Protein AF-R7UHD6-F1 (afdb_monomer_lite)

Organism: Capitella teleta (NCBI:txid283909)

Radius of gyration: 16.2 Å; chains: 1; bounding box: 30×23×54 Å

Secondary structure (DSSP, 8-state):
-GGGGHHHHHHHH-TTS--GGGS-HHHHHHHHHHHT-HHHHHHHHHS-HHHHIIIIIHHH---HHHHHHHHHHHHHHHHHHHHHHHHHHHTT--

Structure (mmCIF, N/CA/C/O backbone):
data_AF-R7UHD6-F1
#
_entry.id   AF-R7UHD6-F1
#
loop_
_atom_site.group_PDB
_atom_site.id
_atom_site.type_symbol
_atom_site.label_atom_id
_atom_site.label_alt_id
_atom_site.label_comp_id
_atom_site.label_asym_id
_atom_site.label_entity_id
_atom_site.label_seq_id
_atom_site.pdbx_PDB_ins_code
_atom_site.Cartn_x
_atom_site.Cartn_y
_atom_site.Cartn_z
_atom_site.occupancy
_atom_site.B_iso_or_equiv
_atom_site.auth_seq_id
_atom_site.auth_comp_id
_atom_site.auth_asym_id
_atom_site.auth_atom_id
_atom_site.pdbx_PDB_model_num
ATOM 1 N N . ASP A 1 1 ? 15.542 -5.738 -14.392 1.00 53.25 1 ASP A N 1
ATOM 2 C CA . ASP A 1 1 ? 15.229 -7.147 -14.103 1.00 53.25 1 ASP A CA 1
ATOM 3 C C . ASP A 1 1 ? 13.926 -7.170 -13.306 1.00 53.25 1 ASP A C 1
ATOM 5 O O . ASP A 1 1 ? 13.848 -6.466 -12.312 1.00 53.25 1 ASP A O 1
ATOM 9 N N . PHE A 1 2 ? 12.873 -7.848 -13.774 1.00 53.56 2 PHE A N 1
ATOM 10 C CA . PHE A 1 2 ? 11.560 -7.849 -13.097 1.00 53.56 2 PHE A CA 1
ATOM 11 C C . PHE A 1 2 ? 11.581 -8.573 -11.741 1.00 53.56 2 PHE A C 1
ATOM 13 O O . PHE A 1 2 ? 10.708 -8.334 -10.914 1.00 53.56 2 PHE A O 1
ATOM 20 N N . ARG A 1 3 ? 12.562 -9.454 -11.502 1.00 59.38 3 ARG A N 1
ATOM 21 C CA . ARG A 1 3 ? 12.668 -10.224 -10.256 1.00 59.38 3 ARG A CA 1
ATOM 22 C C . ARG A 1 3 ? 13.203 -9.363 -9.118 1.00 59.38 3 ARG A C 1
ATOM 24 O O . ARG A 1 3 ? 12.833 -9.603 -7.978 1.00 59.38 3 ARG A O 1
ATOM 31 N N . ALA A 1 4 ? 14.006 -8.348 -9.441 1.00 67.06 4 ALA A N 1
ATOM 32 C CA . ALA A 1 4 ? 14.556 -7.409 -8.467 1.00 67.06 4 ALA A CA 1
ATOM 33 C C . ALA A 1 4 ? 13.495 -6.529 -7.784 1.00 67.06 4 ALA A C 1
ATOM 35 O O . ALA A 1 4 ? 13.766 -6.043 -6.700 1.00 67.06 4 ALA A O 1
ATOM 36 N N . TYR A 1 5 ? 12.313 -6.353 -8.395 1.00 74.81 5 TYR A N 1
ATOM 37 C CA . TYR A 1 5 ? 11.246 -5.482 -7.875 1.00 74.81 5 TYR A CA 1
ATOM 38 C C . TYR A 1 5 ? 10.022 -6.242 -7.351 1.00 74.81 5 TYR A C 1
ATOM 40 O O . TYR A 1 5 ? 8.949 -5.672 -7.146 1.00 74.81 5 TYR A O 1
ATOM 48 N N . LYS A 1 6 ? 10.132 -7.570 -7.244 1.00 80.44 6 LYS A N 1
ATOM 49 C CA . LYS A 1 6 ? 9.000 -8.447 -6.936 1.00 80.44 6 LYS A CA 1
ATOM 50 C C . LYS A 1 6 ? 8.343 -8.074 -5.605 1.00 80.44 6 LYS A C 1
ATOM 52 O O . LYS A 1 6 ? 7.119 -8.113 -5.512 1.00 80.44 6 LYS A O 1
ATOM 57 N N . GLU A 1 7 ? 9.144 -7.695 -4.616 1.00 80.94 7 GLU A N 1
ATOM 58 C CA . GLU A 1 7 ? 8.649 -7.328 -3.291 1.00 80.94 7 GLU A CA 1
ATOM 59 C C . GLU A 1 7 ? 7.970 -5.960 -3.302 1.00 80.94 7 GLU A C 1
ATOM 61 O O . GLU A 1 7 ? 6.895 -5.815 -2.727 1.00 80.94 7 GLU A O 1
ATOM 66 N N . GLU A 1 8 ? 8.494 -4.989 -4.051 1.00 85.06 8 GLU A N 1
ATOM 67 C CA . GLU A 1 8 ? 7.852 -3.689 -4.234 1.00 85.06 8 GLU A CA 1
ATOM 68 C C . GLU A 1 8 ? 6.502 -3.832 -4.938 1.00 85.06 8 GLU A C 1
ATOM 70 O O . GLU A 1 8 ? 5.524 -3.204 -4.542 1.00 85.06 8 GLU A O 1
ATOM 75 N N . PHE A 1 9 ? 6.421 -4.712 -5.939 1.00 87.88 9 PHE A N 1
ATOM 76 C CA . PHE A 1 9 ? 5.159 -5.051 -6.590 1.00 87.88 9 PHE A CA 1
ATOM 77 C C . PHE A 1 9 ? 4.180 -5.750 -5.647 1.00 87.88 9 PHE A C 1
ATOM 79 O O . PHE A 1 9 ? 2.985 -5.458 -5.692 1.00 87.88 9 PHE A O 1
ATOM 86 N N . ARG A 1 10 ? 4.660 -6.671 -4.806 1.00 88.75 10 ARG A N 1
ATOM 87 C CA . ARG A 1 10 ? 3.819 -7.390 -3.841 1.00 88.75 10 ARG A CA 1
ATOM 88 C C . ARG A 1 10 ? 3.250 -6.434 -2.792 1.00 88.75 10 ARG A C 1
ATOM 90 O O . ARG A 1 10 ? 2.047 -6.469 -2.556 1.00 88.75 10 ARG A O 1
ATOM 97 N N . LEU A 1 11 ? 4.080 -5.531 -2.270 1.00 89.19 11 LEU A N 1
ATOM 98 C CA . LEU A 1 11 ? 3.676 -4.425 -1.397 1.00 89.19 11 LEU A CA 1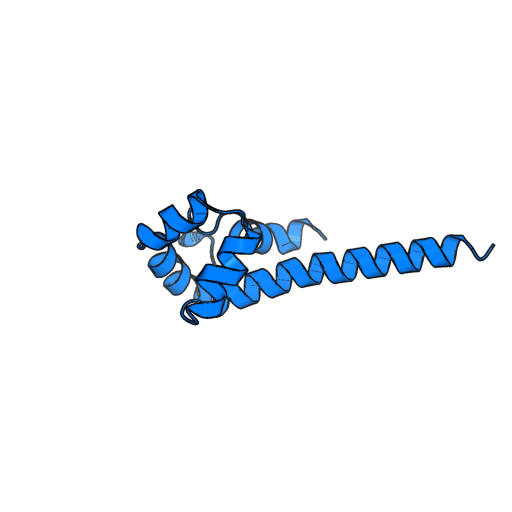
ATOM 99 C C . LEU A 1 11 ? 2.608 -3.544 -2.035 1.00 89.19 11 LEU A C 1
ATOM 101 O O . LEU A 1 11 ? 1.616 -3.218 -1.395 1.00 89.19 11 LEU A O 1
ATOM 105 N N . PHE A 1 12 ? 2.787 -3.194 -3.306 1.00 91.25 12 PHE A N 1
ATOM 106 C CA . PHE A 1 12 ? 1.831 -2.358 -4.014 1.00 91.25 12 PHE A CA 1
ATOM 107 C C . PHE A 1 12 ? 0.488 -3.056 -4.253 1.00 91.25 12 PHE A C 1
ATOM 109 O O . PHE A 1 12 ? -0.552 -2.423 -4.137 1.00 91.25 12 PHE A O 1
ATOM 116 N N . VAL A 1 13 ? 0.484 -4.341 -4.621 1.00 92.19 13 VAL A N 1
ATOM 117 C CA . VAL A 1 13 ? -0.743 -5.045 -5.041 1.00 92.19 13 VAL A CA 1
ATOM 118 C C . VAL A 1 13 ? -1.498 -5.673 -3.872 1.00 92.19 13 VAL A C 1
ATOM 120 O O . VAL A 1 13 ? -2.720 -5.773 -3.943 1.00 92.19 13 VAL A O 1
ATOM 123 N N . ALA A 1 14 ? -0.804 -6.101 -2.819 1.00 92.38 14 ALA A N 1
ATOM 124 C CA . ALA A 1 14 ? -1.397 -6.820 -1.694 1.00 92.38 14 ALA A CA 1
ATOM 125 C C . ALA A 1 14 ? -0.797 -6.372 -0.346 1.00 92.38 14 ALA A C 1
ATOM 127 O O . ALA A 1 14 ? -0.241 -7.191 0.388 1.00 92.38 14 ALA A O 1
ATOM 128 N N . PRO A 1 15 ? -0.910 -5.080 0.020 1.00 92.50 15 PRO A N 1
ATOM 129 C CA . PRO A 1 15 ? -0.288 -4.559 1.238 1.00 92.50 15 PRO A CA 1
ATOM 130 C C . PRO A 1 15 ? -0.882 -5.152 2.532 1.00 92.50 15 PRO A C 1
ATO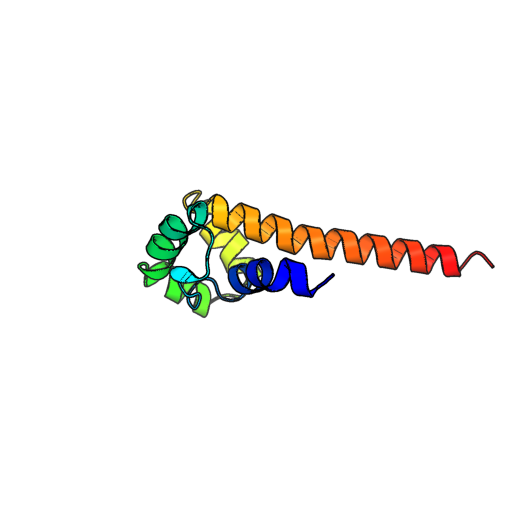M 132 O O . PRO A 1 15 ? -0.229 -5.139 3.575 1.00 92.50 15 PRO A O 1
ATOM 135 N N . PHE A 1 16 ? -2.099 -5.705 2.468 1.00 94.44 16 PHE A N 1
ATOM 136 C CA . PHE A 1 16 ? -2.774 -6.344 3.604 1.00 94.44 16 PHE A CA 1
ATOM 137 C C . PHE A 1 16 ? -2.414 -7.821 3.808 1.00 94.44 16 PHE A C 1
ATOM 139 O O . PHE A 1 16 ? -2.697 -8.354 4.876 1.00 94.44 16 PHE A O 1
ATOM 146 N N . ASP A 1 17 ? -1.804 -8.467 2.811 1.00 92.19 17 ASP A N 1
ATOM 147 C CA . ASP A 1 17 ? -1.502 -9.907 2.828 1.00 92.19 17 ASP A CA 1
ATOM 148 C C . ASP A 1 17 ? 0.008 -10.184 2.899 1.00 92.19 17 ASP A C 1
ATOM 150 O O . ASP A 1 17 ? 0.455 -11.315 2.693 1.00 92.19 17 ASP A O 1
ATOM 154 N N . ILE A 1 18 ? 0.819 -9.150 3.140 1.00 90.25 18 ILE A N 1
ATOM 155 C CA . ILE A 1 18 ? 2.270 -9.293 3.218 1.00 90.25 18 ILE A CA 1
ATOM 156 C C . ILE A 1 18 ? 2.710 -9.730 4.615 1.00 90.25 18 ILE A C 1
ATOM 158 O O . ILE A 1 18 ? 2.217 -9.215 5.619 1.00 90.25 18 ILE A O 1
ATOM 162 N N . ASP A 1 19 ? 3.662 -10.660 4.679 1.00 91.44 19 ASP A N 1
ATOM 163 C CA . ASP A 1 19 ? 4.303 -11.027 5.939 1.00 91.44 19 ASP A CA 1
ATOM 164 C C . ASP A 1 19 ? 5.191 -9.866 6.411 1.00 91.44 19 ASP A C 1
ATOM 166 O O . ASP A 1 19 ? 6.049 -9.377 5.675 1.00 91.44 19 ASP A O 1
ATOM 170 N N . ILE A 1 20 ? 5.002 -9.431 7.656 1.00 90.44 20 ILE A N 1
ATOM 171 C CA . ILE A 1 20 ? 5.800 -8.370 8.282 1.00 90.44 20 ILE A CA 1
ATOM 172 C C . ILE A 1 20 ? 7.289 -8.757 8.354 1.00 90.44 20 ILE A C 1
ATOM 174 O O . ILE A 1 20 ? 8.164 -7.892 8.322 1.00 90.44 20 ILE A O 1
ATOM 178 N N . ASN A 1 21 ? 7.607 -10.051 8.403 1.00 88.75 21 ASN A N 1
ATOM 179 C CA . ASN A 1 21 ? 8.991 -10.527 8.395 1.00 88.75 21 ASN A CA 1
ATOM 180 C C . ASN A 1 21 ? 9.656 -10.407 7.016 1.00 88.75 21 ASN A C 1
ATOM 182 O O . ASN A 1 21 ? 10.883 -10.359 6.941 1.00 88.75 21 ASN A O 1
ATOM 186 N N . ASP A 1 22 ? 8.863 -10.324 5.944 1.00 86.94 22 ASP A N 1
ATOM 187 C CA . ASP A 1 22 ? 9.354 -10.206 4.568 1.00 86.94 22 ASP A CA 1
ATOM 188 C C . ASP A 1 22 ? 9.573 -8.747 4.137 1.00 86.94 22 ASP A C 1
ATOM 190 O O . ASP A 1 22 ? 10.188 -8.500 3.096 1.00 86.94 22 ASP A O 1
ATOM 194 N N . VAL A 1 23 ? 9.070 -7.766 4.897 1.00 85.12 23 VAL A N 1
ATOM 195 C CA . VAL A 1 23 ? 9.220 -6.345 4.553 1.00 85.12 23 VAL A CA 1
ATOM 196 C C . VAL A 1 23 ? 10.451 -5.719 5.215 1.00 85.12 23 VAL A C 1
ATOM 198 O O . VAL A 1 23 ? 10.846 -6.119 6.314 1.00 85.12 23 VAL A O 1
ATOM 201 N N . PRO A 1 24 ? 11.064 -4.694 4.593 1.00 86.00 24 PRO A N 1
ATOM 202 C CA . PRO A 1 24 ? 12.170 -3.965 5.203 1.00 86.00 24 PRO A CA 1
ATOM 203 C C . PRO A 1 24 ? 11.794 -3.364 6.564 1.00 86.00 24 PRO A C 1
ATOM 205 O O . PRO A 1 24 ? 10.682 -2.873 6.739 1.00 86.00 24 PRO A O 1
ATOM 208 N N . THR A 1 25 ? 12.740 -3.309 7.507 1.00 87.25 25 THR A N 1
ATOM 209 C CA . THR A 1 25 ? 12.507 -2.820 8.884 1.00 87.25 25 THR A CA 1
ATOM 210 C C . THR A 1 25 ? 11.889 -1.422 8.944 1.00 87.25 25 THR A C 1
ATOM 212 O O . THR A 1 25 ? 11.041 -1.161 9.790 1.00 87.25 25 THR A O 1
ATOM 215 N N . TRP A 1 26 ? 12.266 -0.529 8.026 1.00 86.06 26 TRP A N 1
ATOM 216 C CA . TRP A 1 26 ? 11.694 0.819 7.944 1.00 86.06 26 TRP A CA 1
ATOM 217 C C . TRP A 1 26 ? 10.211 0.829 7.543 1.00 86.06 26 TRP A C 1
ATOM 219 O O . TRP A 1 26 ? 9.519 1.793 7.842 1.00 86.06 26 TRP A O 1
ATOM 229 N N . PHE A 1 27 ? 9.716 -0.236 6.909 1.00 89.25 27 PHE A N 1
ATOM 230 C CA . PHE A 1 27 ? 8.320 -0.386 6.500 1.00 89.25 27 PHE A CA 1
ATOM 231 C C . PHE A 1 27 ? 7.480 -1.195 7.498 1.00 89.25 27 PHE A C 1
ATOM 233 O O . PHE A 1 27 ? 6.258 -1.078 7.505 1.00 89.25 27 PHE A O 1
ATOM 240 N N . GLN A 1 28 ? 8.111 -2.009 8.352 1.00 93.12 28 GLN A N 1
ATOM 241 C CA . GLN A 1 28 ? 7.407 -2.938 9.246 1.00 93.12 28 GLN A CA 1
ATOM 242 C C . GLN A 1 28 ? 6.344 -2.251 10.108 1.00 93.12 28 GLN A C 1
ATOM 244 O O . GLN A 1 28 ? 5.256 -2.796 10.271 1.00 93.12 28 GLN A O 1
ATOM 249 N N . MET A 1 29 ? 6.622 -1.050 10.622 1.00 94.31 29 MET A N 1
ATOM 250 C CA . MET A 1 29 ? 5.667 -0.347 11.482 1.00 94.31 29 MET A CA 1
ATOM 251 C C . MET A 1 29 ? 4.440 0.147 10.704 1.00 94.31 29 MET A C 1
ATOM 253 O O . MET A 1 29 ? 3.319 -0.133 11.119 1.00 94.31 29 MET A O 1
ATOM 257 N N . GLU A 1 30 ? 4.635 0.769 9.535 1.00 94.88 30 GLU A N 1
ATOM 258 C CA . GLU A 1 30 ? 3.526 1.159 8.648 1.00 94.88 30 GLU A CA 1
ATOM 259 C C . GLU A 1 30 ? 2.710 -0.055 8.189 1.00 94.88 30 GLU A C 1
ATOM 261 O O . GLU A 1 30 ? 1.484 0.012 8.123 1.00 94.88 30 GLU A O 1
ATOM 266 N N . ALA A 1 31 ? 3.371 -1.179 7.896 1.00 93.44 31 ALA A N 1
ATOM 267 C CA . ALA A 1 31 ? 2.704 -2.416 7.505 1.00 93.44 31 ALA A CA 1
ATOM 268 C C . ALA A 1 31 ? 1.790 -2.946 8.618 1.00 93.44 31 ALA A C 1
ATOM 270 O O . ALA A 1 31 ? 0.646 -3.314 8.348 1.00 93.44 31 ALA A O 1
ATOM 271 N N . ILE A 1 32 ? 2.270 -2.946 9.866 1.00 94.69 32 ILE A N 1
ATOM 272 C CA . ILE A 1 32 ? 1.479 -3.351 11.033 1.00 94.69 32 ILE A CA 1
ATOM 273 C C . ILE A 1 32 ? 0.282 -2.414 11.208 1.00 94.69 32 ILE A C 1
ATOM 275 O O . ILE A 1 32 ? -0.845 -2.890 11.338 1.00 94.69 32 ILE A O 1
ATOM 279 N N . GLU A 1 33 ? 0.497 -1.098 11.186 1.00 95.62 33 GLU A N 1
ATOM 280 C CA . GLU A 1 33 ? -0.573 -0.106 11.355 1.00 95.62 33 GLU A CA 1
ATOM 281 C C . GLU A 1 33 ? -1.647 -0.235 10.271 1.00 95.62 33 GLU A C 1
ATOM 283 O O . GLU A 1 33 ? -2.845 -0.216 10.564 1.00 95.62 33 GLU A O 1
ATOM 288 N N . LEU A 1 34 ? -1.220 -0.433 9.023 1.00 95.62 34 LEU A N 1
ATOM 289 C CA . LEU A 1 34 ? -2.111 -0.647 7.894 1.00 95.62 34 LEU A CA 1
ATOM 290 C C . LEU A 1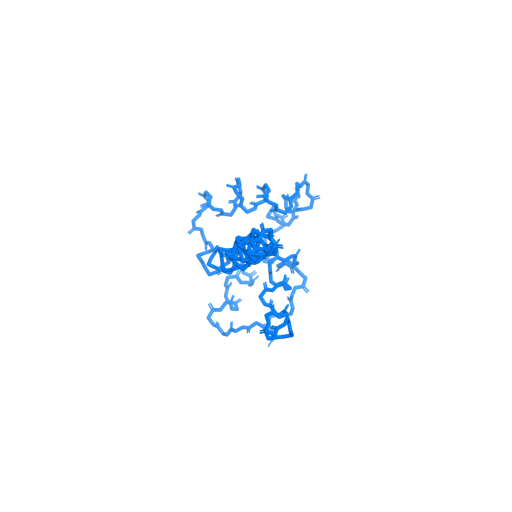 34 ? -2.939 -1.926 8.070 1.00 95.62 34 LEU A C 1
ATOM 292 O O . LEU A 1 34 ? -4.162 -1.884 7.933 1.00 95.62 34 LEU A O 1
ATOM 296 N N . GLN A 1 35 ? -2.290 -3.050 8.392 1.00 95.00 35 GLN A N 1
ATOM 297 C CA . GLN A 1 35 ? -2.944 -4.355 8.539 1.00 95.00 35 GLN A CA 1
ATOM 298 C C . GLN A 1 35 ? -3.862 -4.439 9.762 1.00 95.00 35 GLN A C 1
ATOM 300 O O . GLN A 1 35 ? -4.851 -5.168 9.720 1.00 95.00 35 GLN A O 1
ATOM 305 N N . CYS A 1 36 ? -3.588 -3.672 10.820 1.00 95.94 36 CYS A N 1
ATOM 306 C CA . CYS A 1 36 ? -4.454 -3.587 11.999 1.00 95.94 36 CYS A CA 1
ATOM 307 C C . CYS A 1 36 ? -5.763 -2.820 11.742 1.00 95.94 36 CYS A C 1
ATOM 309 O O . CYS A 1 36 ? -6.681 -2.883 12.562 1.00 95.94 36 CYS A O 1
ATOM 311 N N . SER A 1 37 ? -5.866 -2.07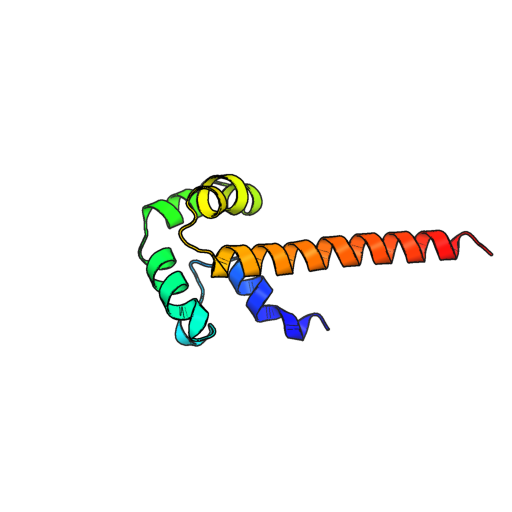1 10.640 1.00 96.69 37 SER A N 1
ATOM 312 C CA . SER A 1 37 ? -7.041 -1.253 10.344 1.00 96.69 37 SER A CA 1
ATOM 313 C C . SER A 1 37 ? -8.057 -1.997 9.478 1.00 96.69 37 SER A C 1
ATOM 315 O O . SER A 1 37 ? -7.970 -2.026 8.247 1.00 96.69 37 SER A O 1
ATOM 317 N N . GLU A 1 38 ? -9.095 -2.529 10.124 1.00 96.06 38 GLU A N 1
ATOM 318 C CA . GLU A 1 38 ? -10.240 -3.141 9.435 1.00 96.06 38 GLU A CA 1
ATOM 319 C C . GLU A 1 38 ? -10.963 -2.151 8.506 1.00 96.06 38 GLU A C 1
ATOM 321 O O . GLU A 1 38 ? -11.453 -2.531 7.442 1.00 96.06 38 GLU A O 1
ATOM 326 N N . GLU A 1 39 ? -10.983 -0.859 8.850 1.00 96.44 39 GLU A N 1
ATOM 327 C CA . GLU A 1 39 ? -11.555 0.179 7.986 1.00 96.44 39 GLU A CA 1
ATOM 328 C C . GLU A 1 39 ? -10.766 0.312 6.677 1.00 96.44 39 GLU A C 1
ATOM 330 O O . GLU A 1 39 ? -11.354 0.334 5.590 1.00 96.44 39 GLU A O 1
ATOM 335 N N . LEU A 1 40 ? -9.433 0.391 6.760 1.00 96.81 40 LEU A N 1
ATOM 336 C CA . LEU A 1 40 ? -8.587 0.489 5.572 1.00 96.81 40 LEU A CA 1
ATOM 337 C C . LEU A 1 40 ? -8.673 -0.792 4.738 1.00 96.81 40 LEU A C 1
ATOM 339 O O . LEU A 1 40 ? -8.765 -0.703 3.513 1.00 96.81 40 LEU A O 1
ATOM 343 N N . LYS A 1 41 ? -8.748 -1.962 5.379 1.00 96.44 41 LYS A N 1
ATOM 344 C CA . LYS A 1 41 ? -8.929 -3.254 4.705 1.00 96.44 41 LYS A CA 1
ATOM 345 C C . LYS A 1 41 ? -10.268 -3.351 3.967 1.00 96.44 41 LYS A C 1
ATOM 347 O O . LYS A 1 41 ? -10.322 -3.793 2.815 1.00 96.44 41 LYS A O 1
ATOM 352 N N . ALA A 1 42 ? -11.350 -2.877 4.584 1.00 96.38 42 ALA A N 1
ATOM 353 C CA . ALA A 1 42 ? -12.664 -2.804 3.951 1.00 96.38 42 ALA A CA 1
ATOM 354 C C . ALA A 1 42 ? -12.673 -1.821 2.766 1.00 96.38 42 ALA A C 1
ATOM 356 O O . ALA A 1 42 ? -13.220 -2.127 1.701 1.00 96.38 42 ALA A O 1
ATOM 357 N N . LYS A 1 43 ? -12.020 -0.657 2.900 1.00 95.94 43 LYS A N 1
ATOM 358 C CA . LYS A 1 43 ? -11.849 0.298 1.790 1.00 95.94 43 LYS A CA 1
ATOM 359 C C . LYS A 1 43 ? -11.040 -0.302 0.644 1.00 95.94 43 LYS A C 1
ATOM 361 O O . LYS A 1 43 ? -11.439 -0.168 -0.509 1.00 95.94 43 LYS A O 1
ATOM 366 N N . PHE A 1 44 ? -9.948 -0.998 0.947 1.00 95.94 44 PHE A N 1
ATOM 367 C CA . PHE A 1 44 ? -9.132 -1.688 -0.052 1.00 95.94 44 PHE A CA 1
ATOM 368 C C . PHE A 1 44 ? -9.946 -2.723 -0.833 1.00 95.94 44 PHE A C 1
ATOM 370 O O . PHE A 1 44 ? -9.891 -2.760 -2.056 1.00 95.94 44 PHE A O 1
ATOM 377 N N . SER A 1 45 ? -10.775 -3.498 -0.134 1.00 94.88 45 SER A N 1
ATOM 378 C CA . SER A 1 45 ? -11.609 -4.541 -0.745 1.00 94.88 45 SER A CA 1
ATOM 379 C C . SER A 1 45 ? -12.787 -3.990 -1.562 1.00 94.88 45 SER A C 1
ATOM 381 O O . SER A 1 45 ? -13.323 -4.683 -2.422 1.00 94.88 45 SER A O 1
ATOM 383 N N . SER A 1 46 ? -13.215 -2.753 -1.296 1.00 94.94 46 SER A N 1
ATOM 384 C CA . SER A 1 46 ? -14.395 -2.136 -1.922 1.00 94.94 46 SER A CA 1
ATOM 385 C C . SER A 1 46 ? -14.074 -1.205 -3.093 1.00 94.94 46 SER A C 1
ATOM 387 O O . SER A 1 46 ? -14.994 -0.747 -3.774 1.00 94.94 46 SER A O 1
ATOM 389 N N . CYS A 1 47 ? -12.799 -0.923 -3.373 1.00 93.06 47 CYS A N 1
ATOM 390 C CA . CYS A 1 47 ? -12.407 -0.082 -4.500 1.00 93.06 47 CYS A CA 1
ATOM 391 C C . CYS A 1 47 ? -11.206 -0.647 -5.266 1.00 93.06 47 CYS A C 1
ATOM 393 O O . CYS A 1 47 ? -10.473 -1.506 -4.796 1.00 93.06 47 CYS A O 1
ATOM 395 N N . SER A 1 48 ? -10.999 -0.170 -6.496 1.00 94.62 48 SER A N 1
ATOM 396 C CA . SER A 1 48 ? -9.817 -0.548 -7.279 1.00 94.62 48 SER A CA 1
ATOM 397 C C . SER A 1 48 ? -8.530 -0.076 -6.597 1.00 94.62 48 SER A C 1
ATOM 399 O O . SER A 1 48 ? -8.523 1.021 -6.034 1.00 94.62 48 SER A O 1
ATOM 401 N N . LEU A 1 49 ? -7.425 -0.790 -6.823 1.00 93.12 49 LEU A N 1
ATOM 402 C CA . LEU A 1 49 ? -6.096 -0.449 -6.306 1.00 93.12 49 LEU A CA 1
ATOM 403 C C . LEU A 1 49 ? -5.733 1.035 -6.470 1.00 93.12 49 LEU A C 1
ATOM 405 O O . LEU A 1 49 ? -5.387 1.716 -5.512 1.00 93.12 49 LEU A O 1
ATOM 409 N N . PHE A 1 50 ? -5.897 1.577 -7.679 1.00 91.62 50 PHE A N 1
ATOM 410 C CA . PHE A 1 50 ? -5.590 2.981 -7.958 1.00 91.62 50 PHE A CA 1
ATOM 411 C C . PHE A 1 50 ? -6.424 3.959 -7.115 1.00 91.62 50 PHE A C 1
ATOM 413 O O . PHE A 1 50 ? -5.891 4.928 -6.578 1.00 91.62 50 PHE A O 1
ATOM 420 N N . ASN A 1 51 ? -7.726 3.699 -6.973 1.00 94.88 51 ASN A N 1
ATOM 421 C CA . ASN A 1 51 ? -8.621 4.531 -6.167 1.00 94.88 51 ASN A CA 1
ATOM 422 C C . ASN A 1 51 ? -8.318 4.429 -4.673 1.00 94.88 51 ASN A C 1
ATOM 424 O O . ASN A 1 51 ? -8.430 5.439 -3.983 1.00 94.88 51 ASN A O 1
ATOM 428 N N . PHE A 1 52 ? -7.903 3.259 -4.188 1.00 96.38 52 PHE A N 1
ATOM 429 C CA . PHE A 1 52 ? -7.462 3.100 -2.807 1.00 96.38 52 PHE A CA 1
ATOM 430 C C . PHE A 1 52 ? -6.271 4.016 -2.510 1.00 96.38 52 PHE A C 1
ATOM 432 O O . PHE A 1 52 ? -6.341 4.866 -1.623 1.00 96.38 52 PHE A O 1
ATOM 439 N N . TYR A 1 53 ? -5.212 3.932 -3.318 1.00 95.50 53 TYR A N 1
ATOM 440 C CA . TYR A 1 53 ? -4.042 4.789 -3.134 1.00 95.50 53 TYR A CA 1
ATOM 441 C C . TYR A 1 53 ? -4.387 6.273 -3.290 1.00 95.50 53 TYR A C 1
ATOM 443 O O . TYR A 1 53 ? -4.054 7.080 -2.426 1.00 95.50 53 TYR A O 1
ATOM 451 N N . LYS A 1 54 ? -5.103 6.640 -4.358 1.00 94.94 54 LYS A N 1
ATOM 452 C CA . LYS A 1 54 ? -5.406 8.040 -4.683 1.00 94.94 54 LYS A CA 1
ATOM 453 C C . LYS A 1 54 ? -6.355 8.713 -3.688 1.00 94.94 54 LYS A C 1
ATOM 455 O O . LYS A 1 54 ? -6.160 9.884 -3.382 1.00 94.94 54 LYS A O 1
ATOM 460 N N . ASN A 1 55 ? -7.395 8.012 -3.238 1.00 96.06 55 ASN A N 1
ATOM 461 C CA . ASN A 1 55 ? -8.493 8.621 -2.482 1.00 96.06 55 ASN A CA 1
ATOM 462 C C . ASN A 1 55 ? -8.470 8.273 -0.987 1.00 96.06 55 ASN A C 1
ATOM 464 O O . ASN A 1 55 ? -9.186 8.914 -0.223 1.00 96.06 55 ASN A O 1
ATOM 468 N N . VAL A 1 56 ? -7.688 7.272 -0.566 1.00 96.12 56 VAL A N 1
ATOM 469 C CA . VAL A 1 56 ? -7.615 6.834 0.838 1.00 96.12 56 VAL A CA 1
ATOM 470 C C . VAL A 1 56 ? -6.220 7.058 1.409 1.00 96.12 56 VAL A C 1
ATOM 472 O O . VAL A 1 56 ? -6.083 7.791 2.383 1.00 96.12 56 VAL A O 1
ATOM 475 N N . ILE A 1 57 ? -5.187 6.477 0.794 1.00 96.06 57 ILE A N 1
ATOM 476 C CA . ILE A 1 57 ? -3.824 6.500 1.350 1.00 96.06 57 ILE A CA 1
ATOM 477 C C . ILE A 1 57 ? -3.152 7.866 1.189 1.00 96.06 57 ILE A C 1
ATOM 479 O O . ILE A 1 57 ? -2.673 8.433 2.163 1.00 96.06 57 ILE A O 1
ATOM 483 N N . VAL A 1 58 ? -3.132 8.428 -0.022 1.00 94.94 58 VAL A N 1
ATOM 484 C CA . VAL A 1 58 ? -2.473 9.723 -0.267 1.00 94.94 58 VAL A CA 1
ATOM 485 C C . VAL A 1 58 ? -3.105 10.854 0.560 1.00 94.94 58 VAL A C 1
ATOM 487 O O . VAL A 1 58 ? -2.353 11.613 1.170 1.00 94.94 58 VAL A O 1
ATOM 490 N N . PRO A 1 59 ? -4.446 10.977 0.656 1.00 96.31 59 PRO A N 1
ATOM 491 C CA . PRO A 1 59 ? -5.060 12.024 1.468 1.00 96.31 59 PRO A CA 1
ATOM 492 C C . PRO A 1 59 ? -4.899 11.827 2.977 1.00 96.31 59 PRO A C 1
ATOM 494 O O . PRO A 1 59 ? -5.003 12.809 3.707 1.00 96.31 59 PRO A O 1
ATOM 497 N N . SER A 1 60 ? -4.671 10.597 3.464 1.00 93.69 60 SER A N 1
ATOM 498 C CA . SER A 1 60 ? -4.468 10.378 4.902 1.00 93.69 60 SER A CA 1
ATOM 499 C C . SER A 1 60 ? -3.130 10.938 5.379 1.00 93.69 60 SER A C 1
ATOM 501 O O . SER A 1 60 ? -3.039 11.399 6.513 1.00 93.69 60 SER A O 1
ATOM 503 N N . GLY A 1 61 ? -2.095 10.893 4.529 1.00 92.31 61 GLY A N 1
ATOM 504 C CA . GLY A 1 61 ? -0.733 11.306 4.877 1.00 92.31 61 GLY A CA 1
ATOM 505 C C . GLY A 1 61 ? -0.067 10.440 5.954 1.00 92.31 61 GLY A C 1
ATOM 506 O O . GLY A 1 61 ? 0.991 10.812 6.451 1.00 92.31 61 GLY A O 1
ATOM 507 N N . GLN A 1 62 ? -0.676 9.308 6.325 1.00 93.00 62 GLN A N 1
ATOM 508 C CA . GLN A 1 62 ? -0.238 8.464 7.447 1.00 93.00 62 GLN A CA 1
ATOM 509 C C . GLN A 1 62 ? 0.763 7.378 7.043 1.00 93.00 62 GLN A C 1
ATOM 511 O O . GLN A 1 62 ? 1.465 6.863 7.901 1.00 93.00 62 GLN A O 1
ATOM 516 N N . PHE A 1 63 ? 0.853 7.050 5.751 1.00 95.31 63 PHE A N 1
ATOM 517 C CA . PHE A 1 63 ? 1.669 5.936 5.253 1.00 95.31 63 PHE A CA 1
ATOM 518 C C . PHE A 1 63 ? 2.678 6.409 4.192 1.00 95.31 63 PHE A C 1
ATOM 520 O O . PHE A 1 63 ? 2.536 6.069 3.012 1.00 95.31 63 PHE A O 1
ATOM 527 N N . PRO A 1 64 ? 3.645 7.276 4.551 1.00 94.62 64 PRO A N 1
ATOM 528 C CA . PRO A 1 64 ? 4.592 7.845 3.593 1.00 94.62 64 PRO A CA 1
ATOM 529 C C . PRO A 1 64 ? 5.413 6.776 2.865 1.00 94.62 64 PRO A C 1
ATOM 531 O O . PRO A 1 64 ? 5.597 6.869 1.653 1.00 94.62 64 PRO A O 1
ATOM 534 N N . SER A 1 65 ? 5.831 5.720 3.556 1.00 94.00 65 SER A N 1
ATOM 535 C CA . SER A 1 65 ? 6.635 4.654 2.961 1.00 94.00 65 SER A CA 1
ATOM 536 C C . SER A 1 65 ? 5.817 3.810 1.971 1.00 94.00 65 SER A C 1
ATOM 538 O O . SER A 1 65 ? 6.315 3.398 0.919 1.00 94.00 65 SER A O 1
ATOM 540 N N . LEU A 1 66 ? 4.528 3.600 2.260 1.00 94.00 66 LEU A N 1
ATOM 541 C CA . LEU A 1 66 ? 3.583 2.949 1.346 1.00 94.00 66 LEU A CA 1
ATOM 542 C C . LEU A 1 66 ? 3.319 3.802 0.093 1.00 94.00 66 LEU A C 1
ATOM 544 O O . LEU A 1 66 ? 3.177 3.267 -1.011 1.00 94.00 66 LEU A O 1
ATOM 548 N N . ILE A 1 67 ? 3.259 5.128 0.250 1.00 95.12 67 ILE A N 1
ATOM 549 C CA . ILE A 1 67 ? 3.110 6.078 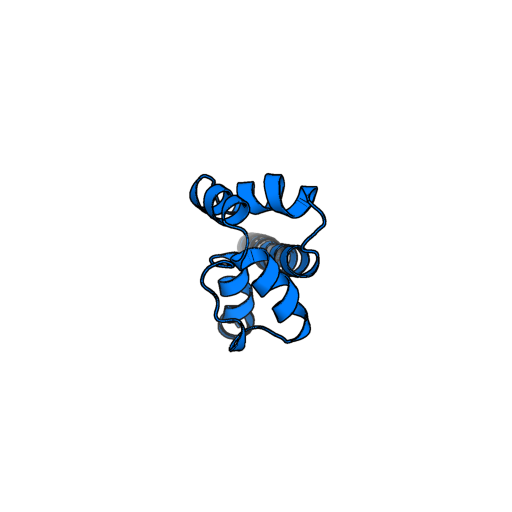-0.861 1.00 95.12 67 ILE A CA 1
ATOM 550 C C . ILE A 1 67 ? 4.356 6.059 -1.752 1.00 95.12 67 ILE A C 1
ATOM 552 O O . ILE A 1 67 ? 4.223 5.965 -2.974 1.00 95.12 67 ILE A O 1
ATOM 556 N N . ASP A 1 68 ? 5.552 6.088 -1.165 1.00 93.31 68 ASP A N 1
ATOM 557 C CA . ASP A 1 68 ? 6.814 6.044 -1.908 1.00 93.31 68 ASP A CA 1
ATOM 558 C C . ASP A 1 68 ? 6.946 4.755 -2.726 1.00 93.31 68 ASP A C 1
ATOM 560 O O . ASP A 1 68 ? 7.280 4.801 -3.914 1.00 93.31 68 ASP A O 1
ATOM 564 N N . ASN A 1 69 ? 6.586 3.610 -2.138 1.00 92.12 69 ASN A N 1
ATOM 565 C CA . ASN A 1 69 ? 6.524 2.337 -2.853 1.00 92.12 69 ASN A CA 1
ATOM 566 C C . ASN A 1 69 ? 5.580 2.411 -4.069 1.00 92.12 69 ASN A C 1
ATOM 568 O O . ASN A 1 69 ? 5.963 2.048 -5.187 1.00 92.12 69 ASN A O 1
ATOM 572 N N . ALA A 1 70 ? 4.367 2.940 -3.882 1.00 91.94 70 ALA A N 1
ATOM 573 C CA . ALA A 1 70 ? 3.398 3.085 -4.964 1.00 91.94 70 ALA A CA 1
ATOM 574 C C . ALA A 1 70 ? 3.914 4.000 -6.084 1.00 91.94 70 ALA A C 1
ATOM 576 O O . ALA A 1 70 ? 3.771 3.682 -7.268 1.00 91.94 70 ALA A O 1
ATOM 577 N N . LEU A 1 71 ? 4.562 5.114 -5.733 1.00 91.19 71 LEU A N 1
ATOM 578 C CA . LEU A 1 71 ? 5.175 6.024 -6.699 1.00 91.19 71 LEU A CA 1
ATOM 579 C C . LEU A 1 71 ? 6.323 5.361 -7.461 1.00 91.19 71 LEU A C 1
ATOM 581 O O . LEU A 1 71 ? 6.422 5.542 -8.679 1.00 91.19 71 LEU A O 1
ATOM 585 N N . GLN A 1 72 ? 7.155 4.566 -6.789 1.00 89.25 72 GLN A N 1
ATOM 586 C CA . GLN A 1 72 ? 8.226 3.801 -7.424 1.00 89.25 72 GLN A CA 1
ATOM 587 C C . GLN A 1 72 ? 7.652 2.811 -8.446 1.00 89.25 72 GLN A C 1
ATOM 589 O O . GLN A 1 72 ? 8.080 2.800 -9.605 1.00 89.25 72 GLN A O 1
ATOM 594 N N . VAL A 1 73 ? 6.631 2.039 -8.062 1.00 88.38 73 VAL A N 1
ATOM 595 C CA . VAL A 1 73 ? 5.961 1.071 -8.944 1.00 88.38 73 VAL A CA 1
ATOM 596 C C . VAL A 1 73 ? 5.310 1.753 -10.148 1.00 88.38 73 VAL A C 1
ATOM 598 O O . VAL A 1 73 ? 5.547 1.356 -11.294 1.00 88.38 73 VAL A O 1
ATOM 601 N N . VAL A 1 74 ? 4.553 2.829 -9.932 1.00 86.50 74 VAL A N 1
ATOM 602 C CA . VAL A 1 74 ? 3.917 3.592 -11.018 1.00 86.50 74 VAL A CA 1
ATOM 603 C C . VAL A 1 74 ? 4.963 4.218 -11.951 1.00 86.50 74 VAL A C 1
ATOM 605 O O . VAL A 1 74 ? 4.800 4.184 -13.175 1.00 86.50 74 VAL A O 1
ATOM 608 N N . SER A 1 75 ? 6.074 4.728 -11.414 1.00 84.81 75 SER A N 1
ATOM 609 C CA . SER A 1 75 ? 7.168 5.317 -12.201 1.00 84.81 75 SER A CA 1
ATOM 610 C C . SER A 1 75 ? 7.886 4.287 -13.080 1.00 84.81 75 SER A C 1
ATOM 612 O O . SER A 1 75 ? 8.294 4.608 -14.204 1.00 84.81 75 SER A O 1
ATOM 614 N N . MET A 1 76 ? 7.989 3.029 -12.637 1.00 81.06 76 MET A N 1
ATOM 615 C CA . MET A 1 76 ? 8.505 1.927 -13.462 1.00 81.06 76 MET A CA 1
ATOM 616 C C . MET A 1 76 ? 7.606 1.655 -14.677 1.00 81.06 76 MET A C 1
ATOM 618 O O . MET A 1 76 ? 8.098 1.459 -15.793 1.00 81.06 76 MET A O 1
ATOM 622 N N . PHE A 1 77 ? 6.283 1.716 -14.521 1.00 73.38 77 PHE A N 1
ATOM 623 C CA . PHE A 1 77 ? 5.370 1.593 -15.662 1.00 73.38 77 PHE A CA 1
ATOM 624 C C . PHE A 1 77 ? 5.401 2.817 -16.582 1.00 73.38 77 PHE A C 1
ATOM 626 O O . PHE A 1 77 ? 5.416 2.673 -17.806 1.00 73.38 77 PHE A O 1
ATOM 633 N N . GLY A 1 78 ? 5.469 4.022 -16.014 1.00 67.00 78 GLY A N 1
ATOM 634 C CA . GLY A 1 78 ? 5.568 5.258 -16.792 1.00 67.00 78 GLY A CA 1
ATOM 635 C C . GLY A 1 78 ? 6.835 5.309 -17.652 1.00 67.00 78 GLY A C 1
ATOM 636 O O . GLY A 1 78 ? 6.778 5.630 -18.843 1.00 67.00 78 GLY A O 1
ATOM 637 N N . SER A 1 79 ? 7.978 4.929 -17.079 1.00 62.56 79 SER A N 1
ATOM 638 C CA . SER A 1 79 ? 9.258 4.876 -17.791 1.00 62.56 79 SER A CA 1
ATOM 639 C C . SER A 1 79 ? 9.295 3.761 -18.837 1.00 62.56 79 SER A C 1
ATOM 641 O O . SER A 1 79 ? 9.698 4.018 -19.969 1.00 62.56 79 SER A O 1
ATOM 643 N N . THR A 1 80 ? 8.795 2.559 -18.537 1.00 60.94 80 THR A N 1
ATOM 644 C CA . THR A 1 80 ? 8.741 1.468 -19.528 1.00 60.94 80 THR A CA 1
ATOM 645 C C . THR A 1 80 ? 7.812 1.776 -20.702 1.00 60.94 80 THR A C 1
ATOM 647 O O . THR A 1 80 ? 8.174 1.472 -21.841 1.00 60.94 80 THR A O 1
ATOM 650 N N . TYR A 1 81 ? 6.661 2.419 -20.479 1.00 58.03 81 TYR A N 1
ATOM 651 C CA . TYR A 1 81 ? 5.783 2.865 -21.567 1.00 58.03 81 TYR A CA 1
ATOM 652 C C . TYR A 1 81 ? 6.469 3.917 -22.450 1.00 58.03 81 TYR A 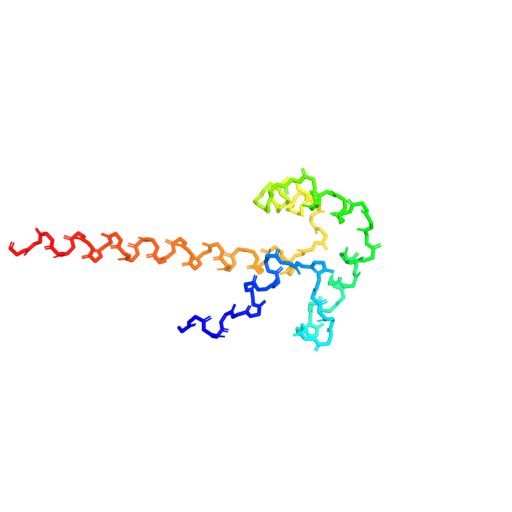C 1
ATOM 654 O O . TYR A 1 81 ? 6.491 3.777 -23.675 1.00 58.03 81 TYR A O 1
ATOM 662 N N . ARG A 1 82 ? 7.117 4.920 -21.838 1.00 57.00 82 ARG A N 1
ATOM 663 C CA . ARG A 1 82 ? 7.894 5.941 -22.563 1.00 57.00 82 ARG A CA 1
ATOM 664 C C . ARG A 1 82 ? 9.059 5.335 -23.347 1.00 57.00 82 ARG A C 1
ATOM 666 O O . ARG A 1 82 ? 9.241 5.681 -24.512 1.00 57.00 82 ARG A O 1
ATOM 673 N N . CYS A 1 83 ? 9.799 4.395 -22.762 1.00 57.75 83 CYS A N 1
ATOM 674 C CA . CYS A 1 83 ? 10.875 3.675 -23.442 1.00 57.75 83 CYS A CA 1
ATOM 675 C C . CYS A 1 83 ? 10.346 2.860 -24.630 1.00 57.75 83 CYS A C 1
ATOM 677 O O . CYS A 1 83 ? 10.882 2.973 -25.729 1.00 57.75 83 CYS A O 1
ATOM 679 N N . LYS A 1 84 ? 9.267 2.084 -24.457 1.00 62.28 84 LYS A N 1
ATOM 680 C CA . LYS A 1 84 ? 8.655 1.306 -25.550 1.00 62.28 84 LYS A CA 1
ATOM 681 C C . LYS A 1 84 ? 8.160 2.202 -26.685 1.00 62.28 84 LYS A C 1
ATOM 683 O O . LYS A 1 84 ? 8.375 1.874 -27.850 1.00 62.28 84 LYS A O 1
ATOM 688 N N . GLN A 1 85 ? 7.549 3.342 -26.364 1.00 64.06 85 GLN A N 1
ATOM 689 C CA . GLN A 1 85 ? 7.108 4.310 -27.366 1.00 64.06 85 GLN A CA 1
ATOM 690 C C . GLN A 1 85 ? 8.294 4.925 -28.126 1.00 64.06 85 GLN A C 1
ATOM 692 O O . GLN A 1 85 ? 8.219 5.081 -29.344 1.00 64.06 85 GLN A O 1
ATOM 697 N N . LEU A 1 86 ? 9.396 5.238 -27.439 1.00 58.97 86 LEU A N 1
ATOM 698 C CA . LEU A 1 86 ? 10.614 5.759 -28.061 1.00 58.97 86 LEU A CA 1
ATOM 699 C C . LEU A 1 86 ? 11.258 4.727 -29.002 1.00 58.97 86 LEU A C 1
ATOM 701 O O . LEU A 1 86 ? 11.523 5.043 -30.158 1.00 58.97 86 LEU A O 1
ATOM 705 N N . PHE A 1 87 ? 11.410 3.474 -28.563 1.00 57.97 87 PHE A N 1
ATOM 706 C CA . PHE A 1 87 ? 11.919 2.385 -29.407 1.00 57.97 87 PHE A CA 1
ATOM 707 C C . PHE A 1 87 ? 11.009 2.079 -30.599 1.00 57.97 87 PHE A C 1
ATOM 709 O O . PHE A 1 87 ? 11.497 1.824 -31.699 1.00 57.97 87 PHE A O 1
ATOM 716 N N . SER A 1 88 ? 9.688 2.126 -30.407 1.00 67.31 88 SER A N 1
ATOM 717 C CA . SER A 1 88 ? 8.735 1.966 -31.506 1.00 67.31 88 SER A CA 1
ATOM 718 C C . SER A 1 88 ? 8.888 3.078 -32.538 1.00 67.31 88 SER A C 1
ATOM 720 O O . SER A 1 88 ? 8.834 2.789 -33.725 1.00 67.31 88 SER A O 1
ATOM 722 N N . LYS A 1 89 ? 9.108 4.327 -32.110 1.00 65.19 89 LYS A N 1
ATOM 723 C CA . LYS A 1 89 ? 9.342 5.461 -33.016 1.00 65.19 89 LYS A CA 1
ATOM 724 C C . LYS A 1 89 ? 10.684 5.359 -33.744 1.00 65.19 89 LYS A C 1
ATOM 726 O O . LYS A 1 89 ? 10.736 5.669 -34.925 1.00 65.19 89 LYS A O 1
ATOM 731 N N . MET A 1 90 ? 11.731 4.856 -33.090 1.00 64.94 90 MET A N 1
ATOM 732 C CA . MET A 1 90 ? 13.028 4.601 -33.735 1.00 64.94 90 MET A CA 1
ATOM 733 C C . MET A 1 90 ? 12.962 3.486 -34.791 1.00 64.94 90 MET A C 1
ATOM 735 O O . MET A 1 90 ? 13.706 3.524 -35.764 1.00 64.94 90 MET A O 1
ATOM 739 N N . LYS A 1 91 ? 12.046 2.517 -34.648 1.00 57.03 91 LYS A N 1
ATOM 740 C CA . LYS A 1 91 ? 11.803 1.484 -35.670 1.00 57.03 91 LYS A CA 1
ATOM 741 C C . LYS A 1 91 ? 11.119 2.000 -36.945 1.00 57.03 91 LYS A C 1
ATOM 743 O O . LYS A 1 91 ? 11.154 1.292 -37.940 1.00 57.03 91 LYS A O 1
ATOM 748 N N . PHE A 1 92 ? 10.544 3.206 -36.937 1.00 54.34 92 PHE A N 1
ATOM 749 C CA . PHE A 1 92 ? 9.962 3.856 -38.123 1.00 54.34 92 PHE A CA 1
ATOM 750 C C . PHE A 1 92 ? 10.950 4.785 -38.858 1.00 54.34 92 PHE A C 1
ATOM 752 O O . PHE A 1 92 ? 10.534 5.572 -39.702 1.00 54.34 92 PHE A O 1
ATOM 759 N N . SER A 1 93 ? 12.248 4.726 -38.540 1.00 50.62 93 SER A N 1
ATOM 760 C CA . SER A 1 93 ? 13.296 5.528 -39.195 1.00 50.62 93 SER A CA 1
ATOM 761 C C . SER A 1 93 ? 14.263 4.698 -40.055 1.00 50.62 93 SER A C 1
ATOM 763 O O . SER A 1 93 ? 15.426 5.074 -40.177 1.00 50.62 93 SER A O 1
ATOM 765 N N . PHE A 1 94 ? 13.795 3.592 -40.644 1.00 40.88 94 PHE A N 1
ATOM 766 C CA . PHE A 1 94 ? 14.497 2.863 -41.709 1.00 40.88 94 PHE A CA 1
ATOM 767 C C . PHE A 1 94 ? 13.714 2.934 -43.016 1.00 40.88 94 PHE A C 1
ATOM 769 O O . PHE A 1 94 ? 12.471 2.792 -42.947 1.00 40.88 94 PHE A O 1
#

Foldseek 3Di:
DVVVCVVLVCCLPCLLPDDLVPDDPVQSVVSVVCNPDPPLVVVPVVDDSVCSCPPPVVVVVSRVVSNVSNVVVVVVVVVVVVVVVVVVVVVVPD

Sequence (94 aa):
DFRAYKEEFRLFVAPFDIDINDVPTWFQMEAIELQCSEELKAKFSSCSLFNFYKNVIVPSGQFPSLIDNALQVVSMFGSTYRCKQLFSKMKFSF

pLDDT: mean 84.41, std 14.59, range [40.88, 96.81]